Protein AF-A0A9D2MDG8-F1 (afdb_monomer_lite)

Structure (mmCIF, N/CA/C/O backbone):
data_AF-A0A9D2MDG8-F1
#
_entry.id   AF-A0A9D2MDG8-F1
#
loop_
_atom_site.group_PDB
_atom_site.id
_atom_site.type_symbol
_atom_site.label_atom_id
_atom_site.label_alt_id
_atom_site.label_comp_id
_atom_site.label_asym_id
_atom_site.label_entity_id
_atom_site.label_seq_id
_atom_site.pdbx_PDB_ins_code
_atom_site.Cartn_x
_atom_site.Cartn_y
_atom_site.Cartn_z
_atom_site.occupancy
_atom_site.B_iso_or_equiv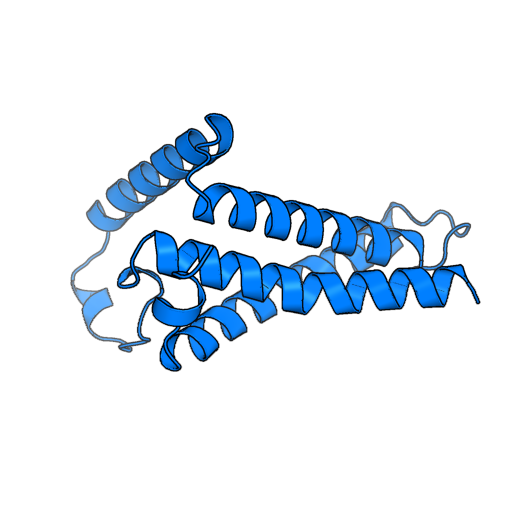
_atom_site.auth_seq_id
_atom_site.auth_comp_id
_atom_site.auth_asym_id
_atom_site.auth_atom_id
_atom_site.pdbx_PDB_model_num
ATOM 1 N N . MET A 1 1 ? -12.582 16.134 11.343 1.00 49.56 1 MET A N 1
ATOM 2 C CA . MET A 1 1 ? -11.255 15.481 11.223 1.00 49.56 1 MET A CA 1
ATOM 3 C C . MET A 1 1 ? -10.416 15.535 12.521 1.00 49.56 1 MET A C 1
ATOM 5 O O . MET A 1 1 ? -9.311 16.053 12.501 1.00 49.56 1 MET A O 1
ATOM 9 N N . LYS A 1 2 ? -10.896 15.030 13.676 1.00 49.81 2 LYS A N 1
ATOM 10 C CA . LYS A 1 2 ? -10.129 15.074 14.956 1.00 49.81 2 LYS A CA 1
ATOM 11 C C . LYS A 1 2 ? -9.997 13.731 15.702 1.00 49.81 2 LYS A C 1
ATOM 13 O O . LYS A 1 2 ? -9.326 13.683 16.722 1.00 49.81 2 LYS A O 1
ATOM 18 N N . LYS A 1 3 ? -10.588 12.632 15.209 1.00 59.16 3 LYS A N 1
ATOM 19 C CA . LYS A 1 3 ? -10.616 11.348 15.944 1.00 59.16 3 LYS A CA 1
ATOM 20 C C . LYS A 1 3 ? -9.531 10.337 15.552 1.00 59.16 3 LYS A C 1
ATOM 22 O O . LYS A 1 3 ? -9.294 9.410 16.311 1.00 59.16 3 LYS A O 1
ATOM 27 N N . ILE A 1 4 ? -8.818 10.536 14.440 1.00 61.94 4 ILE A N 1
ATOM 28 C CA . ILE A 1 4 ? -7.821 9.566 13.944 1.00 61.94 4 ILE A CA 1
ATOM 29 C C . ILE A 1 4 ? -6.691 9.337 14.964 1.00 61.94 4 ILE A C 1
ATOM 31 O O . ILE A 1 4 ? -6.357 8.199 15.276 1.00 61.94 4 ILE A O 1
ATOM 35 N N . PHE A 1 5 ? -6.162 10.414 15.551 1.00 56.59 5 PHE A N 1
ATOM 36 C CA . PHE A 1 5 ? -5.115 10.332 16.575 1.00 56.59 5 PHE A CA 1
ATOM 37 C C . PHE A 1 5 ? -5.627 9.843 17.939 1.00 56.59 5 PHE A C 1
ATOM 39 O O . PHE A 1 5 ? -4.838 9.352 18.735 1.00 56.59 5 PHE A O 1
ATOM 46 N N . SER A 1 6 ? -6.936 9.932 18.200 1.00 60.09 6 SER A N 1
ATOM 47 C CA . SER A 1 6 ? -7.559 9.427 19.434 1.00 60.09 6 SER A CA 1
ATOM 48 C C . SER A 1 6 ? -7.768 7.911 19.415 1.00 60.09 6 SER A C 1
ATOM 50 O O . SER A 1 6 ? -7.892 7.310 20.477 1.00 60.09 6 SER A O 1
ATOM 52 N N . ILE A 1 7 ? -7.841 7.304 18.229 1.00 65.38 7 ILE A N 1
ATOM 53 C CA . ILE A 1 7 ? -8.008 5.853 18.049 1.00 65.38 7 ILE A CA 1
ATOM 54 C C . ILE A 1 7 ? -6.643 5.137 18.095 1.00 65.38 7 ILE A C 1
ATOM 56 O O . ILE A 1 7 ? -6.562 3.929 18.290 1.00 65.38 7 ILE A O 1
ATOM 60 N N . TYR A 1 8 ? -5.547 5.881 17.938 1.00 60.19 8 TYR A N 1
ATOM 61 C CA . TYR A 1 8 ? -4.198 5.337 17.861 1.00 60.19 8 TYR A CA 1
ATOM 62 C C . TYR A 1 8 ? -3.681 4.839 19.222 1.00 60.19 8 TYR A C 1
ATOM 64 O O . TYR A 1 8 ? -3.506 5.618 20.158 1.00 60.19 8 TYR A O 1
ATOM 72 N N . LYS A 1 9 ? -3.356 3.543 19.313 1.00 64.38 9 LYS A N 1
ATOM 73 C CA . LYS A 1 9 ? -2.655 2.924 20.452 1.00 64.38 9 LYS A CA 1
ATOM 74 C C . LYS A 1 9 ? -1.301 2.366 20.011 1.00 64.38 9 LYS A C 1
ATOM 76 O O . LYS A 1 9 ? -1.153 1.863 18.899 1.00 64.38 9 LYS A O 1
ATOM 81 N N . ARG A 1 10 ? -0.306 2.404 20.904 1.00 55.91 10 ARG A N 1
ATOM 82 C CA . ARG A 1 10 ? 1.063 1.913 20.637 1.00 55.91 10 ARG A CA 1
ATOM 83 C C . ARG A 1 10 ? 1.107 0.425 20.267 1.00 55.91 10 ARG A C 1
ATOM 85 O O . ARG A 1 10 ? 1.903 0.042 19.415 1.00 55.91 10 ARG A O 1
ATOM 92 N N . ASP A 1 11 ? 0.202 -0.380 20.816 1.00 59.22 11 ASP A N 1
ATOM 93 C CA . ASP A 1 11 ? 0.125 -1.825 20.546 1.00 59.22 11 ASP A CA 1
ATOM 94 C C . ASP A 1 11 ? -0.271 -2.142 19.093 1.00 59.22 11 ASP A C 1
ATOM 96 O O . ASP A 1 11 ? 0.081 -3.188 18.543 1.00 59.22 11 ASP A O 1
ATOM 100 N N . MET A 1 12 ? -0.914 -1.188 18.412 1.00 62.41 12 MET A N 1
ATOM 101 C CA . MET A 1 12 ? -1.314 -1.309 17.011 1.00 62.41 12 MET A CA 1
ATOM 102 C C . MET A 1 12 ? -0.126 -1.248 16.051 1.00 62.41 12 MET A C 1
ATOM 104 O O . MET A 1 12 ? -0.236 -1.730 14.927 1.00 62.41 12 MET A O 1
ATOM 108 N N . LEU A 1 13 ? 1.016 -0.684 16.464 1.00 63.03 13 LEU A N 1
ATOM 109 C CA . LEU A 1 13 ? 2.209 -0.594 15.619 1.00 63.03 13 LEU A CA 1
ATOM 110 C C . LEU A 1 13 ? 2.806 -1.965 15.318 1.00 63.03 13 LEU A C 1
ATOM 112 O O . LEU A 1 13 ? 3.258 -2.195 14.200 1.00 63.03 13 LEU A O 1
ATOM 116 N N . ARG A 1 14 ? 2.784 -2.894 16.281 1.00 62.81 14 ARG A N 1
ATOM 117 C CA . ARG A 1 14 ? 3.288 -4.260 16.070 1.00 62.81 14 ARG A CA 1
ATOM 118 C C . ARG A 1 14 ? 2.428 -4.987 15.039 1.00 62.81 14 ARG A C 1
ATOM 120 O O . ARG A 1 14 ? 2.943 -5.582 14.091 1.00 62.81 14 ARG A O 1
ATOM 127 N N .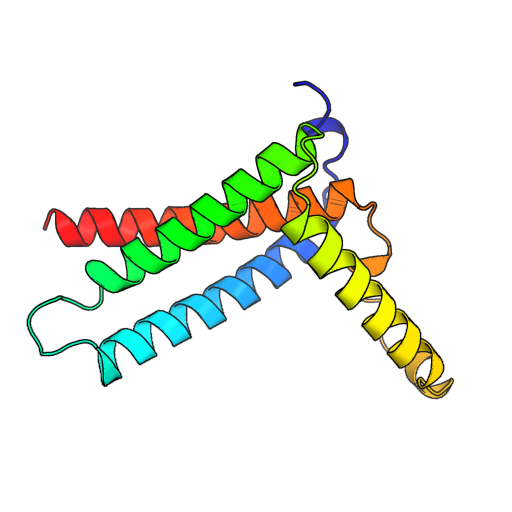 ALA A 1 15 ? 1.113 -4.864 15.189 1.00 64.06 15 ALA A N 1
ATOM 128 C CA . ALA A 1 15 ? 0.147 -5.379 14.240 1.00 64.06 15 ALA A CA 1
ATOM 129 C C . ALA A 1 15 ? 0.362 -4.728 12.857 1.00 64.06 15 ALA A C 1
ATOM 131 O O . ALA A 1 15 ? 0.560 -5.426 11.853 1.00 64.06 15 ALA A O 1
ATOM 132 N N . ALA A 1 16 ? 0.358 -3.394 12.777 1.00 68.06 16 ALA A N 1
ATOM 133 C CA . ALA A 1 16 ? 0.551 -2.631 11.542 1.00 68.06 16 ALA A CA 1
ATOM 134 C C . ALA A 1 16 ? 1.865 -3.005 10.845 1.00 68.06 16 ALA A C 1
ATOM 136 O O . ALA A 1 16 ? 1.855 -3.263 9.644 1.00 68.06 16 ALA A O 1
ATOM 137 N N . GLY A 1 17 ? 2.951 -3.152 11.606 1.00 64.31 17 GLY A N 1
ATOM 138 C CA . GLY A 1 17 ? 4.257 -3.594 11.127 1.00 64.31 17 GLY A CA 1
ATOM 139 C C . GLY A 1 17 ? 4.219 -4.982 10.493 1.00 64.31 17 GLY A C 1
ATOM 140 O O . GLY A 1 17 ? 4.685 -5.148 9.371 1.00 64.31 17 GLY A O 1
ATOM 141 N N . TYR A 1 18 ? 3.578 -5.970 11.127 1.00 71.38 18 TYR A N 1
ATOM 142 C CA . TYR A 1 18 ? 3.462 -7.317 10.548 1.00 71.38 18 TYR A CA 1
ATOM 143 C C . TYR A 1 18 ? 2.640 -7.338 9.245 1.00 71.38 18 TYR A C 1
ATOM 145 O O . TYR A 1 18 ? 2.923 -8.084 8.304 1.00 71.38 18 TYR A O 1
ATOM 153 N N . LYS A 1 19 ? 1.602 -6.500 9.151 1.00 70.94 19 LYS A N 1
ATOM 154 C CA . LYS A 1 19 ? 0.789 -6.364 7.930 1.00 70.94 19 LYS A CA 1
ATOM 155 C C . LYS A 1 19 ? 1.522 -5.591 6.834 1.00 70.94 19 LYS A C 1
ATOM 157 O O . LYS A 1 19 ? 1.389 -5.953 5.667 1.00 70.94 19 LYS A O 1
ATOM 162 N N . ALA A 1 20 ? 2.303 -4.580 7.206 1.00 71.75 20 ALA A N 1
ATOM 163 C CA . ALA A 1 20 ? 3.185 -3.850 6.305 1.00 71.75 20 ALA A CA 1
ATOM 164 C C . ALA A 1 20 ? 4.263 -4.778 5.740 1.00 71.75 20 ALA A C 1
ATOM 166 O O . ALA A 1 20 ? 4.412 -4.847 4.529 1.00 71.75 20 ALA A O 1
ATOM 167 N N . PHE A 1 21 ? 4.918 -5.577 6.586 1.00 74.31 21 PHE A N 1
ATOM 168 C CA . PHE A 1 21 ? 5.934 -6.537 6.161 1.00 74.31 21 PHE A CA 1
ATOM 169 C C . PHE A 1 21 ? 5.384 -7.548 5.152 1.00 74.31 21 PHE A C 1
ATOM 171 O O . PHE A 1 21 ? 5.939 -7.705 4.070 1.00 74.31 21 PHE A O 1
ATOM 178 N N . ARG A 1 22 ? 4.231 -8.170 5.440 1.00 75.69 22 ARG A N 1
ATOM 179 C CA . ARG A 1 22 ? 3.587 -9.082 4.478 1.00 75.69 22 ARG A CA 1
ATOM 180 C C . ARG A 1 22 ? 3.268 -8.396 3.149 1.00 75.69 22 ARG A C 1
ATOM 182 O O . ARG A 1 22 ? 3.486 -8.987 2.098 1.00 75.69 22 ARG A O 1
ATOM 189 N N . ARG A 1 23 ? 2.772 -7.155 3.179 1.00 76.88 23 ARG A N 1
ATOM 190 C CA . ARG A 1 23 ? 2.508 -6.380 1.956 1.00 76.88 23 ARG A CA 1
ATOM 191 C C . ARG A 1 23 ? 3.789 -6.038 1.200 1.00 76.88 23 ARG A C 1
ATOM 193 O O . ARG A 1 23 ? 3.766 -6.137 -0.016 1.00 76.88 23 ARG A O 1
ATOM 200 N N . ALA A 1 24 ? 4.870 -5.711 1.905 1.00 77.31 24 ALA A N 1
ATOM 201 C CA . ALA A 1 24 ? 6.182 -5.437 1.326 1.00 77.31 24 ALA A CA 1
ATOM 202 C C . ALA A 1 24 ? 6.779 -6.673 0.634 1.00 77.31 24 ALA A C 1
ATOM 204 O O . ALA A 1 24 ? 7.331 -6.569 -0.457 1.00 77.31 24 ALA A O 1
ATOM 205 N N . VAL A 1 25 ? 6.626 -7.860 1.232 1.00 83.31 25 VAL A N 1
ATOM 206 C CA . VAL A 1 25 ? 7.066 -9.121 0.615 1.00 83.31 25 VAL A CA 1
ATOM 207 C C . VAL A 1 25 ? 6.250 -9.418 -0.643 1.00 83.31 25 VAL A C 1
ATOM 209 O O . VAL A 1 25 ? 6.822 -9.695 -1.692 1.00 83.31 25 VAL A O 1
ATOM 212 N N . VAL A 1 26 ? 4.919 -9.302 -0.575 1.00 84.75 26 VAL A N 1
ATOM 213 C CA . VAL A 1 26 ? 4.048 -9.520 -1.744 1.00 84.75 26 VAL A CA 1
ATOM 214 C C . VAL A 1 26 ? 4.353 -8.520 -2.859 1.00 84.75 26 VAL A C 1
ATOM 216 O O . VAL A 1 26 ? 4.426 -8.913 -4.021 1.00 84.75 26 VAL A O 1
ATOM 219 N N . SER A 1 27 ? 4.561 -7.244 -2.528 1.00 82.94 27 SER A N 1
ATOM 220 C CA . SER A 1 27 ? 4.916 -6.226 -3.516 1.00 82.94 27 SER A CA 1
ATOM 221 C C . SER A 1 27 ? 6.282 -6.494 -4.142 1.00 82.94 27 SER A C 1
ATOM 223 O O . SER A 1 27 ? 6.408 -6.379 -5.354 1.00 82.94 27 SER A O 1
ATOM 225 N N . ALA A 1 28 ? 7.274 -6.926 -3.359 1.00 82.69 28 ALA A N 1
ATOM 226 C CA . ALA A 1 28 ? 8.575 -7.328 -3.887 1.00 82.69 28 ALA A CA 1
ATOM 227 C C . ALA A 1 28 ? 8.457 -8.534 -4.834 1.00 82.69 28 ALA A C 1
ATOM 229 O O . ALA A 1 28 ? 9.016 -8.508 -5.928 1.00 82.69 28 ALA A O 1
ATOM 230 N N . CYS A 1 29 ? 7.673 -9.556 -4.474 1.00 86.25 29 CYS A N 1
ATOM 231 C CA . CYS A 1 29 ? 7.399 -10.684 -5.365 1.00 86.25 29 CYS A CA 1
ATOM 232 C C . CYS A 1 29 ? 6.718 -10.238 -6.666 1.00 86.25 29 CYS A C 1
ATOM 234 O O . CYS A 1 29 ? 7.093 -10.713 -7.732 1.00 86.25 29 CYS A O 1
ATOM 236 N N . LEU A 1 30 ? 5.756 -9.312 -6.603 1.00 83.12 30 LEU A N 1
ATOM 237 C CA . LEU A 1 30 ? 5.111 -8.758 -7.797 1.00 83.12 30 LEU A CA 1
ATOM 238 C C . LEU A 1 30 ? 6.097 -7.980 -8.675 1.00 83.12 30 LEU A C 1
ATOM 240 O O . LEU A 1 30 ? 6.048 -8.138 -9.891 1.00 83.12 30 LEU A O 1
ATOM 244 N N . CYS A 1 31 ? 7.015 -7.204 -8.086 1.00 81.50 31 CYS A N 1
ATOM 245 C CA . CYS A 1 31 ? 8.088 -6.551 -8.840 1.00 81.50 31 CYS A CA 1
ATOM 246 C C . CYS A 1 31 ? 8.968 -7.578 -9.567 1.00 81.50 31 CYS A C 1
ATOM 248 O O . CYS A 1 31 ? 9.269 -7.390 -10.740 1.00 81.50 31 CYS A O 1
ATOM 250 N N . LEU A 1 32 ? 9.342 -8.677 -8.902 1.00 81.69 32 LEU A N 1
ATOM 251 C CA . LEU A 1 32 ? 10.165 -9.737 -9.501 1.00 81.69 32 LEU A CA 1
ATOM 252 C C . LEU A 1 32 ? 9.426 -10.507 -10.604 1.00 81.69 32 LEU A C 1
ATOM 254 O O . LEU A 1 32 ? 10.017 -10.860 -11.619 1.00 81.69 32 LEU A O 1
ATOM 258 N N . VAL A 1 33 ? 8.129 -10.767 -10.425 1.00 84.31 33 VAL A N 1
ATOM 259 C CA . VAL A 1 33 ? 7.294 -11.390 -11.463 1.00 84.31 33 VAL A CA 1
ATOM 260 C C . VAL A 1 33 ? 7.160 -10.458 -12.663 1.00 84.31 33 VAL A C 1
ATOM 262 O O . VAL A 1 33 ? 7.268 -10.911 -13.799 1.00 84.31 33 VAL A O 1
ATOM 265 N N . TRP A 1 34 ? 6.970 -9.160 -12.425 1.00 79.75 34 TRP A N 1
ATOM 266 C CA . TRP A 1 34 ? 6.939 -8.169 -13.493 1.00 79.75 34 TRP A CA 1
ATOM 267 C C . TRP A 1 34 ? 8.256 -8.136 -14.262 1.00 79.75 34 TRP A C 1
ATOM 269 O O . TRP A 1 34 ? 8.244 -8.190 -15.488 1.00 79.75 34 TRP A O 1
ATOM 279 N N . ASP A 1 35 ? 9.381 -8.114 -13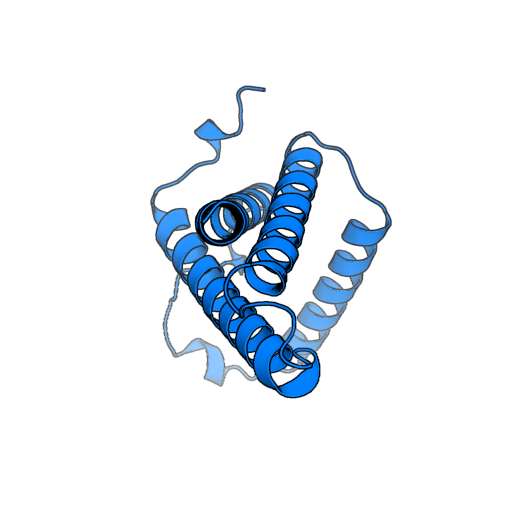.550 1.00 75.81 35 ASP A N 1
ATOM 280 C CA . ASP A 1 35 ? 10.707 -8.174 -14.161 1.00 75.81 35 ASP A CA 1
ATOM 281 C C . ASP A 1 35 ? 10.880 -9.430 -15.024 1.00 75.81 35 ASP A C 1
ATOM 283 O O . ASP A 1 35 ? 11.325 -9.369 -16.164 1.00 75.81 35 ASP A O 1
ATOM 287 N N . ARG A 1 36 ? 10.443 -10.588 -14.520 1.00 74.62 36 ARG A N 1
ATOM 288 C CA . ARG A 1 36 ? 10.653 -11.859 -15.213 1.00 74.62 36 ARG A CA 1
ATOM 289 C C . ARG A 1 36 ? 9.748 -12.075 -16.429 1.00 74.62 36 ARG A C 1
ATOM 291 O O . ARG A 1 36 ? 10.180 -12.755 -17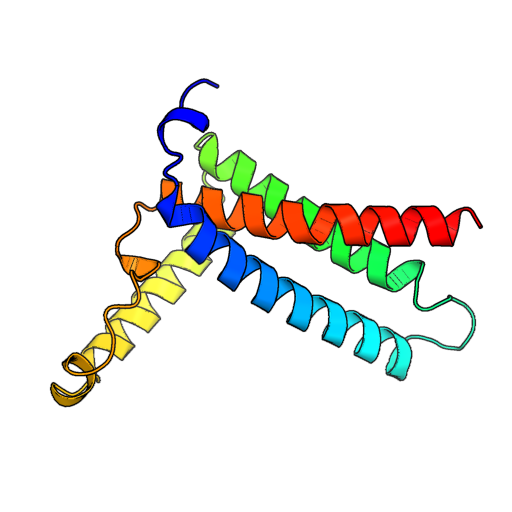.358 1.00 74.62 36 ARG A O 1
ATOM 298 N N . PHE A 1 37 ? 8.506 -11.587 -16.392 1.00 77.62 37 PHE A N 1
ATOM 299 C CA . PHE A 1 37 ? 7.470 -11.931 -17.379 1.00 77.62 37 PHE A CA 1
ATOM 300 C C . PHE A 1 37 ? 6.965 -10.759 -18.225 1.00 77.62 37 PHE A C 1
ATOM 302 O O . PHE A 1 37 ? 6.487 -11.004 -19.326 1.00 77.62 37 PHE A O 1
ATOM 309 N N . LEU A 1 38 ? 7.016 -9.522 -17.720 1.00 69.31 38 LEU A N 1
ATOM 310 C CA . LEU A 1 38 ? 6.531 -8.333 -18.436 1.00 69.31 38 LEU A CA 1
ATOM 311 C C . LEU A 1 38 ? 7.665 -7.435 -18.945 1.00 69.31 38 LEU A C 1
ATOM 313 O O . LEU A 1 38 ? 7.413 -6.543 -19.753 1.00 69.31 38 LEU A O 1
ATOM 317 N N . SER A 1 39 ? 8.896 -7.623 -18.463 1.00 68.94 39 SER A N 1
ATOM 318 C CA . SER A 1 39 ? 10.026 -6.796 -18.875 1.00 68.94 39 SER A CA 1
ATOM 319 C C . SER A 1 39 ? 10.657 -7.330 -20.161 1.00 68.94 39 SER A C 1
ATOM 321 O O . SER A 1 39 ? 11.563 -8.158 -20.134 1.00 68.94 39 SER A O 1
ATOM 323 N N . ASP A 1 40 ? 10.219 -6.801 -21.303 1.00 64.56 40 ASP A N 1
ATOM 324 C CA . ASP A 1 40 ? 10.830 -7.042 -22.623 1.00 64.56 40 ASP A CA 1
ATOM 325 C C . ASP A 1 40 ? 12.167 -6.279 -22.821 1.00 64.56 40 ASP A C 1
ATOM 327 O O . ASP A 1 40 ? 12.596 -6.013 -23.941 1.00 64.56 40 ASP A O 1
ATOM 331 N N . GLY A 1 41 ? 12.843 -5.881 -21.733 1.00 60.50 41 GLY A N 1
ATOM 332 C CA . GLY A 1 41 ? 14.138 -5.183 -21.761 1.00 60.50 41 GLY A CA 1
ATOM 333 C C . GLY A 1 41 ? 14.078 -3.664 -21.989 1.00 60.50 41 GLY A C 1
ATOM 334 O O . GLY A 1 41 ? 15.123 -3.020 -22.008 1.00 60.50 41 GLY A O 1
ATOM 335 N N . VAL A 1 42 ? 12.883 -3.075 -22.132 1.00 57.31 42 VAL A N 1
ATOM 336 C CA . VAL A 1 42 ? 12.697 -1.629 -22.392 1.00 57.31 42 VAL A CA 1
ATOM 337 C C . VAL A 1 42 ? 12.550 -0.797 -21.110 1.00 57.31 42 VAL A C 1
ATOM 339 O O . VAL A 1 42 ? 12.966 0.358 -21.080 1.00 57.31 42 VAL A O 1
ATOM 342 N N . TYR A 1 43 ? 11.996 -1.365 -20.036 1.00 56.12 43 TYR A N 1
ATOM 343 C CA . TYR A 1 43 ? 11.784 -0.655 -18.771 1.00 56.12 43 TYR A CA 1
ATOM 344 C C . TYR A 1 43 ? 12.647 -1.254 -17.666 1.00 56.12 43 TYR A C 1
ATOM 346 O O . TYR A 1 43 ? 12.633 -2.461 -17.432 1.00 56.12 43 TYR A O 1
ATOM 354 N N . THR A 1 44 ? 13.386 -0.409 -16.950 1.00 62.75 44 THR A N 1
ATOM 355 C CA . THR A 1 44 ? 14.149 -0.851 -15.784 1.00 62.75 44 THR A CA 1
ATOM 356 C C . THR A 1 44 ? 13.196 -1.260 -14.659 1.00 62.75 44 THR A C 1
ATOM 358 O O . THR A 1 44 ? 12.193 -0.596 -14.381 1.00 62.75 44 THR A O 1
ATOM 361 N N . VAL A 1 45 ? 13.541 -2.354 -13.972 1.00 62.47 45 VAL A N 1
ATOM 362 C CA . VAL A 1 45 ? 12.817 -2.965 -12.832 1.00 62.47 45 VAL A CA 1
ATOM 363 C C . VAL A 1 45 ? 12.433 -1.959 -11.750 1.00 62.47 45 VAL A C 1
ATOM 365 O O . VAL A 1 45 ? 11.504 -2.163 -10.979 1.00 62.47 45 VAL A O 1
ATOM 368 N N . TRP A 1 46 ? 13.157 -0.852 -11.676 1.00 63.38 46 TRP A N 1
ATOM 369 C CA . TRP A 1 46 ? 12.985 0.154 -10.648 1.00 63.38 46 TRP A CA 1
ATOM 370 C C . TRP A 1 46 ? 11.971 1.231 -11.014 1.00 63.38 46 TRP A C 1
ATOM 372 O O . TRP A 1 46 ? 11.423 1.833 -10.103 1.00 63.38 46 TRP A O 1
ATOM 382 N N . GLN A 1 47 ? 11.670 1.444 -12.297 1.00 69.38 47 GLN A N 1
ATOM 383 C CA . GLN A 1 47 ? 10.782 2.518 -12.747 1.00 69.38 47 GLN A CA 1
ATOM 384 C C . GLN A 1 47 ? 9.316 2.075 -12.774 1.00 69.38 47 GLN A C 1
ATOM 386 O O . GLN A 1 47 ? 8.520 2.459 -11.917 1.00 69.38 47 GLN A O 1
ATOM 391 N N . ALA A 1 48 ? 8.945 1.244 -13.749 1.00 77.12 48 ALA A N 1
ATOM 392 C CA . ALA A 1 48 ? 7.545 0.942 -14.034 1.00 77.12 48 ALA A CA 1
ATOM 393 C C . ALA A 1 48 ? 6.849 0.092 -12.949 1.00 77.12 48 ALA A C 1
ATOM 395 O O . ALA A 1 48 ? 5.781 0.501 -12.482 1.00 77.12 48 ALA A O 1
ATOM 396 N N . PRO A 1 49 ? 7.406 -1.046 -12.481 1.00 79.06 49 PRO A N 1
ATOM 397 C CA . PRO A 1 49 ? 6.673 -1.902 -11.550 1.00 79.06 49 PRO A CA 1
ATOM 398 C C . PRO A 1 49 ? 6.653 -1.345 -10.125 1.00 79.06 49 PRO A C 1
ATOM 400 O O . PRO A 1 49 ? 5.610 -1.395 -9.474 1.00 79.06 49 PRO A O 1
ATOM 403 N N . CYS A 1 50 ? 7.750 -0.749 -9.645 1.00 80.12 50 CYS A N 1
ATOM 404 C CA . CYS A 1 50 ? 7.780 -0.114 -8.324 1.00 80.12 50 CYS A CA 1
ATOM 405 C C . CYS A 1 50 ? 6.801 1.064 -8.236 1.00 80.12 50 CYS A C 1
ATOM 407 O O . CYS A 1 50 ? 6.088 1.188 -7.236 1.00 80.12 50 CYS A O 1
ATOM 409 N N . LEU A 1 51 ? 6.706 1.883 -9.290 1.00 81.62 51 LEU A N 1
ATOM 410 C CA . LEU A 1 51 ? 5.755 2.991 -9.343 1.00 81.62 51 LEU A CA 1
ATOM 411 C C . LEU A 1 51 ? 4.314 2.477 -9.433 1.00 81.62 51 LEU A C 1
ATOM 413 O O . LEU A 1 51 ? 3.475 2.917 -8.648 1.00 81.62 51 LEU A O 1
ATOM 417 N N . ALA A 1 52 ? 4.025 1.507 -10.306 1.00 84.44 52 ALA A N 1
ATOM 418 C CA . ALA A 1 52 ? 2.686 0.935 -10.442 1.00 84.44 52 ALA A CA 1
ATOM 419 C C . ALA A 1 52 ? 2.196 0.291 -9.133 1.00 84.44 52 ALA A C 1
ATOM 421 O O . ALA A 1 52 ? 1.102 0.598 -8.653 1.00 84.44 52 ALA A O 1
ATOM 422 N N . ILE A 1 53 ? 3.017 -0.557 -8.508 1.00 85.31 53 ILE A N 1
ATOM 423 C CA . ILE A 1 53 ? 2.656 -1.243 -7.261 1.00 85.31 53 ILE A CA 1
ATOM 424 C C . ILE A 1 53 ? 2.541 -0.243 -6.106 1.00 85.31 53 ILE A C 1
ATOM 426 O O . ILE A 1 53 ? 1.593 -0.312 -5.318 1.00 85.31 53 ILE A O 1
ATOM 430 N N . GLY A 1 54 ? 3.453 0.727 -6.023 1.00 84.75 54 GLY A N 1
ATOM 431 C CA . GLY A 1 54 ? 3.375 1.799 -5.037 1.00 84.75 54 GLY A CA 1
ATOM 432 C C . GLY A 1 54 ? 2.108 2.651 -5.195 1.00 84.75 54 GLY A C 1
ATOM 433 O O . GLY A 1 54 ? 1.435 2.937 -4.203 1.00 84.75 54 GLY A O 1
ATOM 434 N N . ALA A 1 55 ? 1.730 3.002 -6.428 1.00 86.69 55 ALA A N 1
ATOM 435 C CA . ALA A 1 55 ? 0.522 3.771 -6.720 1.00 86.69 55 ALA A CA 1
ATOM 436 C C . ALA A 1 55 ? -0.749 3.002 -6.337 1.00 86.69 55 ALA A C 1
ATOM 438 O O . ALA A 1 55 ? -1.650 3.571 -5.721 1.00 86.69 55 ALA A O 1
ATOM 439 N N . VAL A 1 56 ? -0.802 1.694 -6.610 1.00 87.00 56 VAL A N 1
ATOM 440 C CA . VAL A 1 56 ? -1.906 0.827 -6.165 1.00 87.00 56 VAL A CA 1
ATOM 441 C C . VAL A 1 56 ? -1.999 0.793 -4.636 1.00 87.00 56 VAL A C 1
ATOM 443 O O . VAL A 1 56 ? -3.094 0.905 -4.080 1.00 87.00 56 VAL A O 1
ATOM 446 N N . LEU A 1 57 ? -0.867 0.691 -3.930 1.00 86.12 57 LEU A N 1
ATOM 447 C CA . LEU A 1 57 ? -0.840 0.712 -2.464 1.00 86.12 57 LEU A CA 1
ATOM 448 C C . LEU A 1 57 ? -1.307 2.057 -1.891 1.00 86.12 57 LEU A C 1
ATOM 450 O O . LEU A 1 57 ? -2.048 2.060 -0.905 1.00 86.12 57 LEU A O 1
ATOM 454 N N . LEU A 1 58 ? -0.932 3.180 -2.510 1.00 86.62 58 LEU A N 1
ATOM 455 C CA . LEU A 1 58 ? -1.406 4.515 -2.130 1.00 86.62 58 LEU A CA 1
ATOM 456 C C . LEU A 1 58 ? -2.894 4.706 -2.432 1.00 86.62 58 LEU A C 1
ATOM 458 O O . LEU A 1 58 ? -3.622 5.215 -1.581 1.00 86.62 58 LEU A O 1
ATOM 462 N N . GLY A 1 59 ? -3.379 4.225 -3.578 1.00 86.62 59 GLY A N 1
ATOM 463 C CA . GLY A 1 59 ? -4.809 4.189 -3.886 1.00 86.62 59 GLY A CA 1
ATOM 464 C C . GLY A 1 59 ? -5.586 3.378 -2.846 1.00 86.62 59 GLY A C 1
ATOM 465 O O . GLY A 1 59 ? -6.632 3.806 -2.360 1.00 86.62 59 GLY A O 1
ATOM 466 N N . TRP A 1 60 ? -5.028 2.251 -2.399 1.00 84.44 60 TRP A N 1
ATOM 467 C CA . TRP A 1 60 ? -5.607 1.478 -1.302 1.00 84.44 60 TRP A CA 1
ATOM 468 C C . TRP A 1 60 ? -5.559 2.222 0.041 1.00 84.44 60 TRP A C 1
ATOM 470 O O . TRP A 1 60 ? -6.503 2.135 0.830 1.00 84.44 60 TRP A O 1
ATOM 480 N N . ALA A 1 61 ? -4.488 2.968 0.330 1.00 83.88 61 ALA A N 1
ATOM 481 C CA . ALA A 1 61 ? -4.407 3.823 1.517 1.00 83.88 61 ALA A CA 1
ATOM 482 C C . ALA A 1 61 ? -5.493 4.911 1.497 1.00 83.88 61 ALA A C 1
ATOM 484 O O . ALA A 1 61 ? -6.171 5.111 2.504 1.00 83.88 61 ALA A O 1
ATOM 485 N N . TRP A 1 62 ? -5.719 5.532 0.338 1.00 84.38 62 TRP A N 1
ATOM 486 C CA . TRP A 1 62 ? -6.768 6.524 0.119 1.00 84.38 62 TRP A CA 1
ATOM 487 C C . TRP A 1 62 ? -8.173 5.952 0.331 1.00 84.38 62 TRP A C 1
ATOM 489 O O . TRP A 1 62 ? -8.984 6.534 1.045 1.00 84.38 62 TRP A O 1
ATOM 499 N N . VAL A 1 63 ? -8.452 4.757 -0.193 1.00 81.75 63 VAL A N 1
ATOM 500 C CA . VAL A 1 63 ? -9.722 4.060 0.071 1.00 81.75 63 VAL A CA 1
ATOM 501 C C . VAL A 1 63 ? -9.923 3.818 1.571 1.00 81.75 63 VAL A C 1
ATOM 503 O O . VAL A 1 63 ? -11.016 4.037 2.092 1.00 81.75 63 VAL A O 1
ATOM 506 N N . ASN A 1 64 ? -8.876 3.407 2.297 1.00 79.75 64 ASN A N 1
ATOM 507 C CA . ASN A 1 64 ? -8.958 3.254 3.754 1.00 79.75 64 ASN A CA 1
ATOM 508 C C . ASN A 1 64 ? -9.200 4.598 4.464 1.00 79.75 64 ASN A C 1
ATOM 510 O O . ASN A 1 64 ? -9.907 4.625 5.467 1.00 79.75 64 ASN A O 1
ATOM 514 N N . TYR A 1 65 ? -8.668 5.701 3.933 1.00 79.00 65 TYR A N 1
ATOM 515 C CA . TYR A 1 65 ? -8.905 7.047 4.455 1.00 79.00 65 TYR A CA 1
ATOM 516 C C . TYR A 1 65 ? -10.372 7.463 4.293 1.00 79.00 65 TYR A C 1
ATOM 518 O O . TYR A 1 65 ? -11.004 7.847 5.272 1.00 79.00 65 TYR A O 1
ATOM 526 N N . LEU A 1 66 ? -10.952 7.278 3.104 1.00 82.38 66 LEU A N 1
ATOM 527 C CA . LEU A 1 66 ? -12.371 7.568 2.857 1.00 82.38 66 LEU A CA 1
ATOM 528 C C . LEU A 1 66 ? -13.295 6.743 3.766 1.00 82.38 66 LEU A C 1
ATOM 530 O O . LEU A 1 66 ? -14.293 7.251 4.271 1.00 82.38 66 LEU A O 1
ATOM 534 N N . ARG A 1 67 ? -12.939 5.479 4.034 1.00 75.75 67 ARG A N 1
ATOM 535 C CA . ARG A 1 67 ? -13.700 4.626 4.963 1.00 75.75 67 ARG A CA 1
ATOM 536 C C . ARG A 1 67 ? -13.625 5.110 6.410 1.00 75.75 67 ARG A C 1
ATOM 538 O O . ARG A 1 67 ? -14.598 4.936 7.138 1.00 75.75 67 ARG A O 1
ATOM 545 N N . LEU A 1 68 ? -12.507 5.712 6.825 1.00 75.19 68 LEU A N 1
ATOM 546 C CA . LEU A 1 68 ? -12.388 6.363 8.138 1.00 75.19 68 LEU A CA 1
ATOM 547 C C . LEU A 1 68 ? -13.210 7.646 8.223 1.00 75.19 68 LEU A C 1
ATOM 549 O O . LEU A 1 68 ? -13.669 7.997 9.306 1.00 75.19 68 LEU A O 1
ATOM 553 N N . ASP A 1 69 ? -13.430 8.309 7.092 1.00 77.38 69 ASP A N 1
ATOM 554 C CA . ASP A 1 69 ? -14.298 9.483 6.996 1.00 77.38 69 ASP A CA 1
ATOM 555 C C . ASP A 1 69 ? -15.796 9.117 6.949 1.00 77.38 69 ASP A C 1
ATOM 557 O O . ASP A 1 69 ? -16.662 9.981 6.849 1.00 77.38 69 ASP A O 1
ATOM 561 N N . GLY A 1 70 ? -16.125 7.823 7.057 1.00 71.00 70 GLY A N 1
ATOM 562 C CA . GLY A 1 70 ? -17.499 7.318 7.091 1.00 71.00 70 GLY A CA 1
ATOM 563 C C . GLY A 1 70 ? -18.102 7.037 5.713 1.00 71.00 70 GLY A C 1
ATOM 564 O O . GLY A 1 70 ? -19.255 6.613 5.630 1.00 71.00 70 GLY A O 1
ATOM 565 N N . ILE A 1 71 ? -17.336 7.205 4.631 1.00 77.69 71 ILE A N 1
ATOM 566 C CA . ILE A 1 71 ? -17.790 6.894 3.273 1.00 77.69 71 ILE A CA 1
ATOM 567 C C . ILE A 1 71 ? -17.797 5.370 3.095 1.00 77.69 71 ILE A C 1
ATOM 569 O O . ILE A 1 71 ? -16.754 4.711 3.034 1.00 77.69 71 ILE A O 1
ATOM 573 N N . ARG A 1 72 ? -19.000 4.793 3.031 1.00 70.44 72 ARG A N 1
ATOM 574 C CA . ARG A 1 72 ? -19.231 3.363 2.783 1.00 70.44 72 ARG A CA 1
ATOM 575 C C . ARG A 1 72 ? -19.160 3.083 1.283 1.00 70.44 72 ARG A C 1
ATOM 577 O O . ARG A 1 72 ? -19.933 3.635 0.504 1.00 70.44 72 ARG A O 1
ATOM 584 N N . LEU A 1 73 ? -18.223 2.229 0.879 1.00 75.62 73 LEU A N 1
ATOM 585 C CA . LEU A 1 73 ? -18.048 1.814 -0.513 1.00 75.62 73 LEU A CA 1
ATOM 586 C C . LEU A 1 73 ? -18.715 0.442 -0.695 1.00 75.62 73 LEU A C 1
ATOM 588 O O . LEU A 1 73 ? -18.193 -0.545 -0.163 1.00 75.62 73 LEU A O 1
ATOM 592 N N . PRO A 1 74 ? -19.815 0.332 -1.469 1.00 77.12 74 PRO A N 1
ATOM 593 C CA . PRO A 1 74 ? -20.643 -0.878 -1.516 1.00 77.12 74 PRO A CA 1
ATOM 594 C C . PRO A 1 74 ? -19.879 -2.148 -1.904 1.00 77.12 74 PRO A C 1
ATOM 596 O O . PRO A 1 74 ? -20.178 -3.234 -1.413 1.00 77.12 74 PRO A O 1
ATOM 599 N N . PHE A 1 75 ? -18.875 -2.026 -2.775 1.00 78.06 75 PHE A N 1
ATOM 600 C CA . PHE A 1 75 ? -18.059 -3.156 -3.218 1.00 78.06 75 PHE A CA 1
ATOM 601 C C . PHE A 1 75 ? -17.080 -3.640 -2.138 1.00 78.06 75 PHE A C 1
ATOM 603 O O . PHE A 1 75 ? -16.881 -4.844 -1.993 1.00 78.06 75 PHE A O 1
ATOM 610 N N . VAL A 1 76 ? -16.501 -2.727 -1.349 1.00 77.50 76 VAL A N 1
ATOM 611 C CA . VAL A 1 76 ? -15.581 -3.081 -0.255 1.00 77.50 76 VAL A CA 1
ATOM 612 C C . VAL A 1 76 ? -16.351 -3.708 0.895 1.00 77.50 76 VAL A C 1
ATOM 614 O O . VAL A 1 76 ? -15.917 -4.713 1.456 1.00 77.50 76 VAL A O 1
ATOM 617 N N . ASP A 1 77 ? -17.504 -3.133 1.228 1.00 76.69 77 ASP A N 1
ATOM 618 C CA . ASP A 1 77 ? -18.332 -3.619 2.327 1.00 76.69 77 ASP A CA 1
ATOM 619 C C . ASP A 1 77 ? -18.916 -5.003 2.002 1.00 76.69 77 ASP A C 1
ATOM 621 O O . ASP A 1 77 ? -18.870 -5.896 2.847 1.00 76.69 77 ASP A O 1
ATOM 625 N N . ARG A 1 78 ? -19.325 -5.238 0.746 1.00 76.00 78 ARG A N 1
ATOM 626 C CA . ARG A 1 78 ? -19.724 -6.570 0.259 1.00 76.00 78 ARG A CA 1
ATOM 627 C C . ARG A 1 78 ? -18.570 -7.579 0.273 1.00 76.00 78 ARG A C 1
ATOM 629 O O . ARG A 1 78 ? -18.761 -8.729 0.652 1.00 76.00 78 ARG A O 1
ATOM 636 N N . ALA A 1 79 ? -17.363 -7.179 -0.132 1.00 75.12 79 ALA A N 1
ATOM 637 C CA . ALA A 1 79 ? -16.198 -8.065 -0.076 1.00 75.12 79 ALA A CA 1
ATOM 638 C C . ALA A 1 79 ? -15.853 -8.459 1.370 1.00 75.12 79 ALA A C 1
ATOM 640 O O . ALA A 1 79 ? -15.488 -9.608 1.632 1.00 75.12 79 ALA A O 1
ATOM 641 N N . ARG A 1 80 ? -16.012 -7.522 2.314 1.00 69.94 80 ARG A N 1
ATOM 642 C CA . ARG A 1 80 ? -15.790 -7.775 3.738 1.00 69.94 80 ARG A CA 1
ATOM 643 C C . ARG A 1 80 ? -16.857 -8.699 4.325 1.00 69.94 80 ARG A C 1
ATOM 645 O O . ARG A 1 80 ? -16.480 -9.675 4.965 1.00 69.94 80 ARG A O 1
ATOM 652 N N . SER A 1 81 ? -18.141 -8.471 4.046 1.00 71.00 81 SER A N 1
ATOM 653 C CA . SER A 1 81 ? -19.213 -9.337 4.558 1.00 71.00 81 SER A CA 1
ATOM 654 C C . SER A 1 81 ? -19.032 -10.790 4.110 1.00 71.00 81 SER A C 1
ATOM 656 O O . SER A 1 81 ? -19.182 -11.711 4.905 1.00 71.00 81 SER A O 1
ATOM 658 N N . LEU A 1 82 ? -18.606 -11.002 2.860 1.00 73.19 82 LEU A N 1
ATOM 659 C CA . LEU A 1 82 ? -18.269 -12.332 2.345 1.00 73.19 82 LEU A CA 1
ATOM 660 C C . LEU A 1 82 ? -17.047 -12.945 3.046 1.00 73.19 82 LEU A C 1
ATOM 662 O O . LEU A 1 82 ? -17.000 -14.156 3.273 1.00 73.19 82 LEU A O 1
ATOM 666 N N . SER A 1 83 ? -16.041 -12.131 3.379 1.00 66.69 83 SER A N 1
ATOM 667 C CA . SER A 1 83 ? -14.866 -12.598 4.122 1.00 66.69 83 SER A CA 1
ATOM 668 C C . SER A 1 83 ? -15.191 -12.948 5.576 1.00 66.69 83 SER A C 1
ATOM 670 O O . SER A 1 83 ? -14.679 -13.950 6.079 1.00 66.69 83 SER A O 1
ATOM 672 N N . ASP A 1 84 ? -16.086 -12.194 6.215 1.00 68.06 84 ASP A N 1
ATOM 673 C CA . ASP A 1 84 ? -16.547 -12.448 7.580 1.00 68.06 84 ASP A CA 1
ATOM 674 C C . ASP A 1 84 ? -17.399 -13.718 7.623 1.00 68.06 84 ASP A C 1
ATOM 676 O O . ASP A 1 84 ? -17.180 -14.574 8.477 1.00 68.06 84 ASP A O 1
ATOM 680 N N . GLU A 1 85 ? -18.277 -13.923 6.637 1.00 68.31 85 GLU A N 1
ATOM 681 C CA . GLU A 1 85 ? -19.077 -15.145 6.520 1.00 68.31 85 GLU A CA 1
ATOM 682 C C . GLU A 1 85 ? -18.196 -16.388 6.292 1.00 68.31 85 GLU A C 1
ATOM 684 O O . GLU A 1 85 ? -18.386 -17.426 6.930 1.00 68.31 85 GLU A O 1
ATOM 689 N N . ARG A 1 86 ? -17.161 -16.285 5.445 1.00 63.88 86 ARG A N 1
ATOM 690 C CA . ARG A 1 86 ? -16.157 -17.355 5.278 1.00 63.88 86 ARG A CA 1
ATOM 691 C C . ARG A 1 86 ? -15.367 -17.623 6.556 1.00 63.88 86 ARG A C 1
ATOM 693 O O . ARG A 1 86 ? -15.071 -18.780 6.849 1.00 63.88 86 ARG A O 1
ATOM 700 N N . THR A 1 87 ? -15.012 -16.580 7.300 1.00 61.09 87 THR A N 1
ATOM 701 C CA . THR A 1 87 ? -14.245 -16.707 8.547 1.00 61.09 87 THR A CA 1
ATOM 702 C C . THR A 1 87 ? -15.101 -17.311 9.659 1.00 61.09 87 THR A C 1
ATOM 704 O O . THR A 1 87 ? -14.628 -18.185 10.383 1.00 61.09 87 THR A O 1
ATOM 707 N N . ALA A 1 88 ? -16.384 -16.951 9.733 1.00 63.25 88 ALA A N 1
ATOM 708 C CA . ALA A 1 88 ? -17.359 -17.561 10.632 1.00 63.25 88 ALA A CA 1
ATOM 709 C C . ALA A 1 88 ? -17.559 -19.055 10.330 1.00 63.25 88 ALA A C 1
ATOM 711 O O . ALA A 1 88 ? -17.514 -19.878 11.244 1.00 63.25 88 ALA A O 1
ATOM 712 N N . ARG A 1 89 ? -17.675 -19.430 9.047 1.00 60.78 89 ARG A N 1
ATOM 713 C CA . ARG A 1 89 ? -17.743 -20.843 8.635 1.00 60.78 89 ARG A CA 1
ATOM 714 C C . ARG A 1 89 ? -16.472 -21.621 8.991 1.00 60.78 89 ARG A C 1
ATOM 716 O O . ARG A 1 89 ? -16.579 -22.762 9.422 1.00 60.78 89 ARG A O 1
ATOM 723 N N . ARG A 1 90 ? -15.284 -21.011 8.867 1.00 58.34 90 ARG A N 1
ATOM 724 C CA . ARG A 1 90 ? -14.010 -21.630 9.287 1.00 58.34 90 ARG A CA 1
ATOM 725 C C . ARG A 1 90 ? -13.895 -21.788 10.805 1.00 58.34 90 ARG A C 1
ATOM 727 O O . ARG A 1 90 ? -13.415 -22.821 11.258 1.00 58.34 90 ARG A O 1
ATOM 734 N N . ARG A 1 91 ? -14.367 -20.821 11.601 1.00 57.31 91 ARG A N 1
ATOM 735 C CA . ARG A 1 91 ? -14.399 -20.934 13.074 1.00 57.31 91 ARG A CA 1
ATOM 736 C C . ARG A 1 91 ? -15.282 -22.090 13.554 1.00 57.31 91 ARG A C 1
ATOM 738 O O . ARG A 1 91 ? -14.931 -22.724 14.538 1.00 57.31 91 ARG A O 1
ATOM 745 N N . GLY A 1 92 ? -16.350 -22.424 12.825 1.00 57.44 92 GLY A N 1
ATOM 746 C CA . GLY A 1 92 ? -17.177 -23.609 13.100 1.00 57.44 92 GLY A CA 1
ATOM 747 C C . GLY A 1 92 ? -16.466 -24.958 12.906 1.00 57.44 92 GLY A C 1
ATOM 748 O O . GLY A 1 92 ? -16.990 -25.978 13.336 1.00 57.44 92 GLY A O 1
ATOM 749 N N . THR A 1 93 ? -15.280 -24.972 12.286 1.00 58.34 93 THR A N 1
ATOM 750 C CA . THR A 1 93 ? -14.475 -26.182 12.034 1.00 58.34 93 THR A CA 1
ATOM 751 C C . THR A 1 93 ? -13.188 -26.274 12.868 1.00 58.34 93 THR A C 1
ATOM 753 O O . THR A 1 93 ? -12.446 -27.237 12.699 1.00 58.34 93 THR A O 1
ATOM 756 N N . HIS A 1 94 ? -12.897 -25.315 13.760 1.00 51.91 94 HIS A N 1
ATOM 757 C CA . HIS A 1 94 ? -11.692 -25.372 14.603 1.00 51.91 94 HIS A CA 1
ATOM 758 C C . HIS A 1 94 ? -11.913 -26.234 15.857 1.00 51.91 94 HIS A C 1
ATOM 760 O O . HIS A 1 94 ? -12.855 -26.025 16.621 1.00 51.91 94 HIS A O 1
ATOM 766 N N . SER A 1 95 ? -11.024 -27.209 16.057 1.00 51.72 95 SER A N 1
ATOM 767 C CA . SER A 1 95 ? -10.979 -28.088 17.229 1.00 51.72 95 SER A CA 1
ATOM 768 C C . SER A 1 95 ? -10.323 -27.376 18.419 1.00 51.72 95 SER A C 1
ATOM 770 O O . SER A 1 95 ? -9.379 -26.608 18.247 1.00 51.72 95 SER A O 1
ATOM 772 N N . ILE A 1 96 ? -10.799 -27.676 19.633 1.00 57.38 96 ILE A N 1
ATOM 773 C CA . ILE A 1 96 ? -10.393 -27.105 20.935 1.00 57.38 96 ILE A CA 1
ATOM 774 C C . ILE A 1 96 ? -8.869 -27.129 21.209 1.00 57.38 96 ILE A C 1
ATOM 776 O O . ILE A 1 96 ? -8.387 -26.389 22.063 1.00 57.38 96 ILE A O 1
ATOM 780 N N . ALA A 1 97 ? -8.098 -27.931 20.473 1.00 59.66 97 ALA A N 1
ATOM 781 C CA . ALA A 1 97 ? -6.645 -28.034 20.610 1.00 59.66 97 ALA A CA 1
ATOM 782 C C . ALA A 1 97 ? -5.864 -26.796 20.109 1.00 59.66 97 ALA A C 1
ATOM 784 O O . ALA A 1 97 ? -4.756 -26.565 20.584 1.00 59.66 97 ALA A O 1
ATOM 785 N N . ASP A 1 98 ? -6.445 -25.965 19.233 1.00 56.94 98 ASP A N 1
ATOM 786 C CA . ASP A 1 98 ? -5.794 -24.746 18.709 1.00 56.94 98 ASP A CA 1
ATOM 787 C C . ASP A 1 98 ? -5.808 -23.560 19.700 1.00 56.94 98 ASP A C 1
ATOM 789 O O . ASP A 1 98 ? -5.224 -22.515 19.424 1.00 56.94 98 ASP A O 1
ATOM 793 N N . PHE A 1 99 ? -6.466 -23.684 20.862 1.00 55.78 99 PHE A N 1
ATOM 794 C CA . PHE A 1 99 ? -6.537 -22.615 21.875 1.00 55.78 99 PHE A CA 1
ATOM 795 C C . PHE A 1 99 ? -5.344 -22.587 22.845 1.00 55.78 99 PHE A C 1
ATOM 797 O O . PHE A 1 99 ? -5.298 -21.724 23.722 1.00 55.78 99 PHE A O 1
ATOM 804 N N . ALA A 1 100 ? -4.403 -23.526 22.725 1.00 57.28 100 ALA A N 1
ATOM 805 C CA . ALA A 1 100 ? -3.303 -23.683 23.675 1.00 57.28 100 ALA A CA 1
ATOM 806 C C . ALA A 1 100 ? -2.006 -22.957 23.279 1.00 57.28 100 ALA A C 1
ATOM 808 O O . ALA A 1 100 ? -1.109 -22.888 24.116 1.00 57.28 100 ALA A O 1
ATOM 809 N N . ASP A 1 101 ? -1.900 -22.403 22.065 1.00 46.56 101 ASP A N 1
ATOM 810 C CA . ASP A 1 101 ? -0.626 -21.880 21.563 1.00 46.56 101 ASP A CA 1
ATOM 811 C C . ASP A 1 101 ? -0.709 -20.402 21.130 1.00 46.56 101 ASP A C 1
ATOM 813 O O . ASP A 1 101 ? -1.446 -20.016 20.226 1.00 46.56 101 ASP A O 1
ATOM 817 N N . GLU A 1 102 ? 0.071 -19.590 21.845 1.00 43.78 102 GLU A N 1
ATOM 818 C CA . GLU A 1 102 ? 0.410 -18.175 21.666 1.00 43.78 102 GLU A CA 1
ATOM 819 C C . GLU A 1 102 ? -0.736 -17.133 21.599 1.00 43.78 102 GLU A C 1
ATOM 821 O O . GLU A 1 102 ? -1.359 -16.862 20.568 1.00 43.78 102 GLU A O 1
ATOM 826 N N . LYS A 1 103 ? -0.884 -16.373 22.697 1.00 45.31 103 LYS A N 1
ATOM 827 C CA . LYS A 1 103 ? -1.536 -15.050 22.739 1.00 45.31 103 LYS A CA 1
ATOM 828 C C . LYS A 1 103 ? -0.716 -14.030 21.934 1.00 45.31 103 LYS A C 1
ATOM 830 O O . LYS A 1 103 ? -0.126 -13.094 22.472 1.00 45.31 103 LYS A O 1
ATOM 835 N N . ILE A 1 104 ? -0.698 -14.173 20.616 1.00 43.03 104 ILE A N 1
ATOM 836 C CA . ILE A 1 104 ? -0.355 -13.080 19.713 1.00 43.03 104 ILE A CA 1
ATOM 837 C C . ILE A 1 104 ? -1.578 -12.172 19.747 1.00 43.03 104 ILE A C 1
ATOM 839 O O . ILE A 1 104 ? -2.618 -12.573 19.232 1.00 43.03 104 ILE A O 1
ATOM 843 N N . VAL A 1 105 ? -1.487 -10.995 20.385 1.00 44.50 105 VAL A N 1
ATOM 844 C CA . VAL A 1 105 ? -2.564 -9.982 20.407 1.00 44.50 105 VAL A CA 1
ATOM 845 C C . VAL A 1 105 ? -3.065 -9.805 18.979 1.00 44.50 105 VAL A C 1
ATOM 847 O O . VAL A 1 105 ? -2.384 -9.236 18.118 1.00 44.50 105 VAL A O 1
ATOM 850 N N . SER A 1 106 ? -4.200 -10.441 18.708 1.00 44.19 106 SER A N 1
ATOM 851 C CA . SER A 1 106 ? -4.603 -10.726 17.349 1.00 44.19 106 SER A CA 1
ATOM 852 C C . SER A 1 106 ? -5.285 -9.482 16.811 1.00 44.19 106 SER A C 1
ATOM 854 O O . SER A 1 106 ? -6.039 -8.796 17.500 1.00 44.19 106 SER A O 1
ATOM 856 N N . TYR A 1 107 ? -5.051 -9.210 15.533 1.00 44.28 107 TYR A N 1
ATOM 857 C CA . TYR A 1 107 ? -5.793 -8.224 14.751 1.00 44.28 107 TYR A CA 1
ATOM 858 C C . TYR A 1 107 ? -7.320 -8.351 14.869 1.00 44.28 107 TYR A C 1
ATOM 860 O O . TYR A 1 107 ? -8.024 -7.454 14.403 1.00 44.28 107 TYR A O 1
ATOM 868 N N . ASP A 1 108 ? -7.816 -9.462 15.420 1.00 48.72 108 ASP A N 1
ATOM 869 C CA . ASP A 1 108 ? -9.222 -9.777 15.545 1.00 48.72 108 ASP A CA 1
ATOM 870 C C . ASP A 1 108 ? -9.921 -9.153 16.774 1.00 48.72 108 ASP A C 1
ATOM 872 O O . ASP A 1 108 ? -11.146 -9.082 16.797 1.00 48.72 108 ASP A O 1
ATOM 876 N N . GLU A 1 109 ? -9.174 -8.623 17.749 1.00 47.78 109 GLU A N 1
ATOM 877 C CA . GLU A 1 109 ? -9.743 -7.923 18.921 1.00 47.78 109 GLU A CA 1
ATOM 878 C C . GLU A 1 109 ? -9.838 -6.397 18.738 1.00 47.78 109 GLU A C 1
ATOM 880 O O . GLU A 1 109 ? -10.472 -5.707 19.534 1.00 47.78 109 GLU A O 1
ATOM 885 N N . LEU A 1 110 ? -9.226 -5.856 17.678 1.00 55.34 110 LEU A N 1
ATOM 886 C CA . LEU A 1 110 ? -9.270 -4.427 17.362 1.00 55.34 110 LEU A CA 1
ATOM 887 C C . LEU A 1 110 ? -10.594 -4.049 16.688 1.00 55.34 110 LEU A C 1
ATOM 889 O O . LEU A 1 110 ? -11.062 -4.747 15.777 1.00 55.34 110 LEU A O 1
ATOM 893 N N . SER A 1 111 ? -11.129 -2.893 17.086 1.00 56.81 111 SER A N 1
ATOM 894 C CA . SER A 1 111 ? -12.313 -2.260 16.498 1.00 56.81 111 SER A CA 1
ATOM 895 C C . SER A 1 111 ? -12.172 -2.127 14.976 1.00 56.81 111 SER A C 1
ATOM 897 O O . SER A 1 111 ? -11.073 -1.993 14.427 1.00 56.81 111 SER A O 1
ATOM 899 N N . ASP A 1 112 ? -13.285 -2.145 14.249 1.00 61.84 112 ASP A N 1
ATOM 900 C CA . ASP A 1 112 ? -13.263 -2.053 12.789 1.00 61.84 112 ASP A CA 1
ATOM 901 C C . ASP A 1 112 ? -12.535 -0.803 12.272 1.00 61.84 112 ASP A C 1
ATOM 903 O O . ASP A 1 112 ? -11.843 -0.866 11.253 1.00 61.84 112 ASP A O 1
ATOM 907 N N . GLU A 1 113 ? -12.616 0.305 13.010 1.00 64.69 113 GLU A N 1
ATOM 908 C CA . GLU A 1 113 ? -11.908 1.559 12.725 1.00 64.69 113 GLU A CA 1
ATOM 909 C C . GLU A 1 113 ? -10.388 1.418 12.918 1.00 64.69 113 GLU A C 1
ATOM 911 O O . GLU A 1 113 ? -9.586 1.846 12.083 1.00 64.69 113 GLU A O 1
ATOM 916 N N . GLU A 1 114 ? -9.989 0.730 13.986 1.00 66.25 114 GLU A N 1
ATOM 917 C CA . GLU A 1 114 ? -8.606 0.436 14.355 1.00 66.25 114 GLU A CA 1
ATOM 918 C C . GLU A 1 114 ? -7.910 -0.438 13.285 1.00 66.25 114 GLU A C 1
ATOM 920 O O . GLU A 1 114 ? -6.750 -0.208 12.911 1.00 66.25 114 GLU A O 1
ATOM 925 N N . ARG A 1 115 ? -8.642 -1.397 12.701 1.00 67.00 115 ARG A N 1
ATOM 926 C CA . ARG A 1 115 ? -8.156 -2.242 11.594 1.00 67.00 115 ARG A CA 1
ATOM 927 C C . ARG A 1 115 ? -7.966 -1.465 10.292 1.00 67.00 115 ARG A C 1
ATOM 929 O O . ARG A 1 115 ? -7.033 -1.761 9.532 1.00 67.00 115 ARG A O 1
ATOM 936 N N . VAL A 1 116 ? -8.850 -0.507 10.005 1.00 68.44 116 VAL A N 1
ATOM 937 C CA . VAL A 1 116 ? -8.755 0.346 8.810 1.00 68.44 116 VAL A CA 1
ATOM 938 C C . VAL A 1 116 ? -7.568 1.301 8.938 1.00 68.44 116 VAL A C 1
ATOM 940 O O . VAL A 1 116 ? -6.801 1.418 7.983 1.00 68.44 116 VAL A O 1
ATOM 943 N N . LEU A 1 117 ? -7.323 1.862 10.127 1.00 71.00 117 LEU A N 1
ATOM 944 C CA . LEU A 1 117 ? -6.124 2.662 10.411 1.00 71.00 117 LEU A CA 1
ATOM 945 C C . LEU A 1 117 ? -4.830 1.868 10.247 1.00 71.00 117 LEU A C 1
ATOM 947 O O . LEU A 1 117 ? -3.915 2.326 9.567 1.00 71.00 117 LEU A O 1
ATOM 951 N N . CYS A 1 118 ? -4.760 0.649 10.786 1.00 73.19 118 CYS A N 1
ATOM 952 C CA . CYS A 1 118 ? -3.594 -0.213 10.579 1.00 73.19 118 CYS A CA 1
ATOM 953 C C . CYS A 1 118 ? -3.371 -0.530 9.095 1.00 73.19 118 CYS A C 1
ATOM 955 O O . CYS A 1 118 ? -2.236 -0.562 8.629 1.00 73.19 118 CYS A O 1
ATOM 957 N N . SER A 1 119 ? -4.449 -0.769 8.337 1.00 73.94 119 SER A N 1
ATOM 958 C CA . SER A 1 119 ? -4.363 -0.993 6.889 1.00 73.94 119 SER A CA 1
ATOM 959 C C . SER A 1 119 ? -3.878 0.249 6.144 1.00 73.94 119 SER A C 1
ATOM 961 O O . SER A 1 119 ? -3.087 0.103 5.215 1.00 73.94 119 SER A O 1
ATOM 963 N N . LEU A 1 120 ? -4.331 1.438 6.545 1.00 79.94 120 LEU A N 1
ATOM 964 C CA . LEU A 1 120 ? -3.893 2.711 5.987 1.00 79.94 120 LEU A CA 1
ATOM 965 C C . LEU A 1 120 ? -2.404 2.926 6.246 1.00 79.94 120 LEU A C 1
ATOM 967 O O . LEU A 1 120 ? -1.652 3.102 5.294 1.00 79.94 120 LEU A O 1
ATOM 971 N N . LEU A 1 121 ? -1.970 2.826 7.506 1.00 77.06 121 LEU A N 1
ATOM 972 C CA . LEU A 1 121 ? -0.571 3.007 7.900 1.00 77.06 121 LEU A CA 1
ATOM 973 C C . LEU A 1 121 ? 0.347 1.992 7.216 1.00 77.06 121 LEU A C 1
ATOM 975 O O . LEU A 1 121 ? 1.386 2.372 6.691 1.00 77.06 121 LEU A O 1
ATOM 979 N N . ALA A 1 122 ? -0.056 0.721 7.151 1.00 76.94 122 ALA A N 1
ATOM 980 C CA . ALA A 1 122 ? 0.719 -0.312 6.472 1.00 76.94 122 ALA A CA 1
ATOM 981 C C . ALA A 1 122 ? 0.826 -0.069 4.958 1.00 76.94 122 ALA A C 1
ATOM 983 O O . ALA A 1 122 ? 1.880 -0.294 4.373 1.00 76.94 122 ALA A O 1
ATOM 984 N N . SER A 1 123 ? -0.257 0.379 4.312 1.00 78.88 123 SER A N 1
ATOM 985 C CA . SER A 1 123 ? -0.224 0.756 2.894 1.00 78.88 123 SER A CA 1
ATOM 986 C C . SER A 1 123 ? 0.639 1.990 2.648 1.00 78.88 123 SER A C 1
ATOM 988 O O . SER A 1 123 ? 1.362 2.020 1.661 1.00 78.88 123 SER A O 1
ATOM 990 N N . LEU A 1 124 ? 0.594 2.981 3.539 1.00 83.06 124 LEU A N 1
ATOM 991 C CA . LEU A 1 124 ? 1.370 4.213 3.419 1.00 83.06 124 LEU A CA 1
ATOM 992 C C . LEU A 1 124 ? 2.868 3.954 3.633 1.00 83.06 124 LEU A C 1
ATOM 994 O O . LEU A 1 124 ? 3.688 4.413 2.846 1.00 83.06 124 LEU A O 1
ATOM 998 N N . ALA A 1 125 ? 3.212 3.166 4.656 1.00 83.31 125 ALA A N 1
ATOM 999 C CA . ALA A 1 125 ? 4.589 2.833 5.015 1.00 83.31 125 ALA A CA 1
ATOM 1000 C C . ALA A 1 125 ? 5.328 2.052 3.921 1.00 83.31 125 ALA A C 1
ATOM 1002 O O . ALA A 1 125 ? 6.540 2.175 3.817 1.00 83.31 125 ALA A O 1
ATOM 1003 N N . VAL A 1 126 ? 4.615 1.261 3.110 1.00 82.75 126 VAL A N 1
ATOM 1004 C CA . VAL A 1 126 ? 5.198 0.507 1.983 1.00 82.75 126 VAL A CA 1
ATOM 1005 C C . VAL A 1 126 ? 5.041 1.265 0.662 1.00 82.75 126 VAL A C 1
ATOM 1007 O O . VAL A 1 126 ? 5.970 1.320 -0.139 1.00 82.75 126 VAL A O 1
ATOM 1010 N N . GLY A 1 127 ? 3.882 1.886 0.436 1.00 81.38 127 GLY A N 1
ATOM 1011 C CA . GLY A 1 127 ? 3.573 2.594 -0.805 1.00 81.38 127 GLY A CA 1
ATOM 1012 C C . GLY A 1 127 ? 4.421 3.848 -1.015 1.00 81.38 127 GLY A C 1
ATOM 1013 O O . GLY A 1 127 ? 4.905 4.063 -2.122 1.00 81.38 1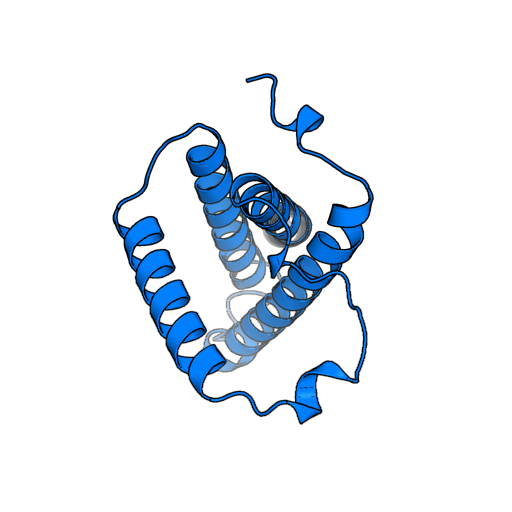27 GLY A O 1
ATOM 1014 N N . LEU A 1 128 ? 4.663 4.647 0.032 1.00 86.44 128 LEU A N 1
ATOM 1015 C CA . LEU A 1 128 ? 5.513 5.842 -0.062 1.00 86.44 128 LEU A CA 1
ATOM 1016 C C . LEU A 1 128 ? 6.956 5.533 -0.492 1.00 86.44 128 LEU A C 1
ATOM 1018 O O . LEU A 1 128 ? 7.395 6.120 -1.476 1.00 86.44 128 LEU A O 1
ATOM 1022 N N . PRO A 1 129 ? 7.707 4.625 0.163 1.00 84.06 129 PRO A N 1
ATOM 1023 C CA . PRO A 1 129 ? 9.074 4.345 -0.264 1.00 84.06 129 PRO A CA 1
ATOM 1024 C C . PRO A 1 129 ? 9.134 3.688 -1.647 1.00 84.06 129 PRO A C 1
ATOM 1026 O O . PRO A 1 129 ? 10.027 4.018 -2.419 1.00 84.06 129 PRO A O 1
ATOM 1029 N N . MET A 1 130 ? 8.178 2.819 -2.006 1.00 81.44 130 MET A N 1
ATOM 1030 C CA . MET A 1 130 ? 8.148 2.209 -3.344 1.00 81.44 130 MET A CA 1
ATOM 1031 C C . MET A 1 130 ? 7.872 3.227 -4.453 1.00 81.44 130 MET A C 1
ATOM 1033 O O . MET A 1 130 ? 8.555 3.219 -5.474 1.00 81.44 130 MET A O 1
ATOM 1037 N N . THR A 1 131 ? 6.898 4.120 -4.256 1.00 82.81 131 THR A N 1
ATOM 1038 C CA . THR A 1 131 ? 6.620 5.192 -5.225 1.00 82.81 131 THR A CA 1
ATOM 1039 C C . THR A 1 131 ? 7.765 6.188 -5.316 1.00 82.81 131 THR A C 1
ATOM 1041 O O . THR A 1 131 ? 8.130 6.573 -6.422 1.00 82.81 131 THR A O 1
ATOM 1044 N N . ALA A 1 132 ? 8.375 6.561 -4.189 1.00 83.62 132 ALA A N 1
ATOM 1045 C CA . ALA A 1 132 ? 9.543 7.434 -4.175 1.00 83.62 132 ALA A CA 1
ATOM 1046 C C . ALA A 1 132 ? 10.726 6.809 -4.930 1.00 83.62 132 ALA A C 1
ATOM 1048 O O . ALA A 1 132 ? 11.325 7.475 -5.768 1.00 83.62 132 ALA A O 1
ATOM 1049 N N . ALA A 1 133 ? 11.019 5.524 -4.699 1.00 82.31 133 ALA A N 1
ATOM 1050 C CA . ALA A 1 133 ? 12.053 4.801 -5.437 1.00 82.31 133 ALA A CA 1
ATOM 1051 C C . ALA A 1 133 ? 11.747 4.741 -6.943 1.00 82.31 133 ALA A C 1
ATOM 1053 O O . ALA A 1 133 ? 12.639 4.981 -7.751 1.00 82.31 133 ALA A O 1
ATOM 1054 N N . GLY A 1 134 ? 10.485 4.493 -7.313 1.00 80.69 134 GLY A N 1
ATOM 1055 C CA . GLY A 1 134 ? 10.044 4.485 -8.709 1.00 80.69 134 GLY A CA 1
ATOM 1056 C C . GLY A 1 134 ? 10.180 5.835 -9.407 1.00 80.69 134 GLY A C 1
ATOM 1057 O O . GLY A 1 134 ? 10.634 5.896 -10.546 1.00 80.69 134 GLY A O 1
ATOM 1058 N N . LEU A 1 135 ? 9.843 6.925 -8.714 1.00 82.19 135 LEU A N 1
ATOM 1059 C CA . LEU A 1 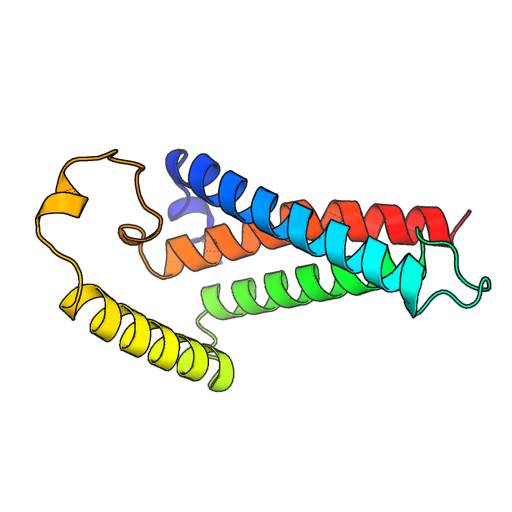135 ? 10.011 8.281 -9.233 1.00 82.19 135 LEU A CA 1
ATOM 1060 C C . LEU A 1 135 ? 11.489 8.643 -9.381 1.00 82.19 135 LEU A C 1
ATOM 1062 O O . LEU A 1 135 ? 11.882 9.109 -10.442 1.00 82.19 135 LEU A O 1
ATOM 1066 N N . VAL A 1 136 ? 12.315 8.396 -8.359 1.00 81.81 136 VAL A N 1
ATOM 1067 C CA . VAL A 1 136 ? 13.759 8.684 -8.419 1.00 81.81 136 VAL A CA 1
ATOM 1068 C C . VAL A 1 136 ? 14.421 7.902 -9.547 1.00 81.81 136 VAL A C 1
ATOM 1070 O O . VAL A 1 136 ? 15.167 8.487 -10.323 1.00 81.81 136 VAL A O 1
ATOM 1073 N N . ALA A 1 137 ? 14.104 6.614 -9.687 1.00 76.69 137 ALA A N 1
ATOM 1074 C CA . ALA A 1 137 ? 14.603 5.811 -10.794 1.00 76.69 137 ALA A CA 1
ATOM 1075 C C . ALA A 1 137 ? 14.096 6.312 -12.151 1.00 76.69 137 ALA A C 1
ATOM 1077 O O . ALA A 1 137 ? 14.793 6.132 -13.135 1.00 76.69 137 ALA A O 1
ATOM 1078 N N . GLY A 1 138 ? 12.898 6.908 -12.217 1.00 67.75 138 GLY A N 1
ATOM 1079 C CA . GLY A 1 138 ? 12.296 7.467 -13.435 1.00 67.75 138 GLY A CA 1
ATOM 1080 C C . GLY A 1 138 ? 12.899 8.794 -13.890 1.00 67.75 138 GLY A C 1
ATOM 1081 O O . GLY A 1 138 ? 12.834 9.117 -15.072 1.00 67.75 138 GLY A O 1
ATOM 1082 N N . PHE A 1 139 ? 13.459 9.559 -12.954 1.00 67.31 139 PHE A N 1
ATOM 1083 C CA . PHE A 1 139 ? 14.124 10.835 -13.221 1.00 67.31 139 PHE A CA 1
ATOM 1084 C C . PHE A 1 139 ? 15.622 10.695 -13.536 1.00 67.31 139 PHE A C 1
ATOM 1086 O O . PHE A 1 139 ? 16.195 11.647 -14.068 1.00 67.31 139 PHE A O 1
ATOM 1093 N N . LEU A 1 140 ? 16.243 9.566 -13.177 1.00 57.69 140 LEU A N 1
ATOM 1094 C CA . LEU A 1 140 ? 17.662 9.265 -13.397 1.00 57.69 140 LEU A CA 1
ATOM 1095 C C . LEU A 1 140 ? 17.882 8.555 -14.740 1.00 57.69 140 LEU A C 1
ATOM 1097 O O . LEU A 1 140 ? 18.892 8.882 -15.398 1.00 57.69 140 LEU A O 1
#

Secondary structure (DSSP, 8-state):
--SHHHH--TTHHHHHHHHHHHHHHHHHHHHHHHHHHT--SSS-TTTHHHHHHHHHHHHHHHHHHHHHTT---HHHHHHHHHHHHHHHHHHTT--GGGGGS-----TTSS-HHHHHHHHHHHHHHHHHHHHHHHHHHHH-

Organism: NCBI:txid2838578

Foldseek 3Di:
DPCLVVLDDPLLVVVLVVLLVVLLVVLVVQLVCCCVPVCPPPDDSQAPSLQVSLVVLQVLLVVLVVVLVVDDDPVVVVVVVVVVVVVVVVVVVDDPVVVPDDPPVDPVVRDPNSNSSSSNSSSCVNSVVSNVRNVVVVVD

Radius of gyration: 18.09 Å; chains: 1; bounding box: 38×44×46 Å

Sequence (140 aa):
MKKIFSIYKRDMLRAAGYKAFRRAVVSACLCLVWDRFLSDGVYTVWQAPCLAIGAVLLGWAWVNYLRLDGIRLPFVDRARSLSDERTARRRGTHSIADFADEKIVSYDELSDEERVLCSLLASLAVGLPMTAAGLVAGFL

pLDDT: mean 70.11, std 11.82, range [43.03, 87.0]